Protein AF-A0A0R1M9R0-F1 (afdb_monomer)

pLDDT: mean 87.53, std 14.8, range [43.34, 98.06]

Radius of gyration: 14.87 Å; Cα contacts (8 Å, |Δi|>4): 8; chains: 1; bounding box: 31×34×34 Å

Sequence (54 aa):
MTAGKKEMQSVTIRIPKDLYAEYKKALLAQGKIVTYDVRNYMAEVVKNQAKGQK

Solvent-accessible surface area (backbone atoms only — not comparable to full-atom values): 3550 Å² total; per-residue (Å²): 131,82,78,70,80,76,83,79,83,88,82,90,82,91,70,61,67,66,62,52,54,51,51,51,52,57,32,49,79,68,78,47,55,72,71,57,54,56,50,49,51,54,50,48,54,54,51,52,54,63,63,69,73,110

Secondary structure (DSSP, 8-state):
------PPPP------HHHHHHHHHHHHHTT--HHHHHHHHHHHHHHHHHHHT-

Mean predicted aligned error: 6.48 Å

Foldseek 3Di:
DPPPPPDDDDDDDDDPPVVVVVVQVVQVVVVHDPVVVVVVVVVVVVVVVVVVVD

Organism: NCBI:txid1423731

Structure (mmCIF, N/CA/C/O backbone):
data_AF-A0A0R1M9R0-F1
#
_entry.id   AF-A0A0R1M9R0-F1
#
loop_
_atom_site.group_PDB
_atom_site.id
_atom_site.type_symbol
_atom_site.label_atom_id
_atom_site.label_alt_id
_atom_site.label_comp_id
_atom_site.label_asym_id
_atom_site.label_entity_id
_atom_site.label_seq_id
_atom_site.pdbx_PDB_ins_code
_atom_site.Cartn_x
_atom_site.Cartn_y
_atom_site.Cartn_z
_atom_site.occupancy
_atom_site.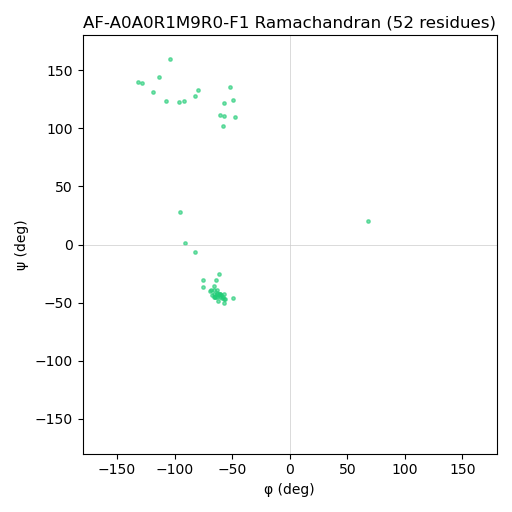B_iso_or_equiv
_atom_site.auth_seq_id
_atom_site.auth_comp_id
_atom_site.auth_asym_id
_atom_site.auth_atom_id
_atom_site.pdbx_PDB_model_num
ATOM 1 N N . MET A 1 1 ? -3.530 24.038 18.976 1.00 43.34 1 MET A N 1
ATOM 2 C CA . MET A 1 1 ? -3.465 22.571 19.147 1.00 43.34 1 MET A CA 1
ATOM 3 C C . MET A 1 1 ? -2.441 22.052 18.158 1.00 43.34 1 MET A C 1
ATOM 5 O O . MET A 1 1 ? -2.733 21.975 16.972 1.00 43.34 1 MET A O 1
ATOM 9 N N . THR A 1 2 ? -1.205 21.831 18.601 1.00 45.22 2 THR A N 1
ATOM 10 C CA . THR A 1 2 ? -0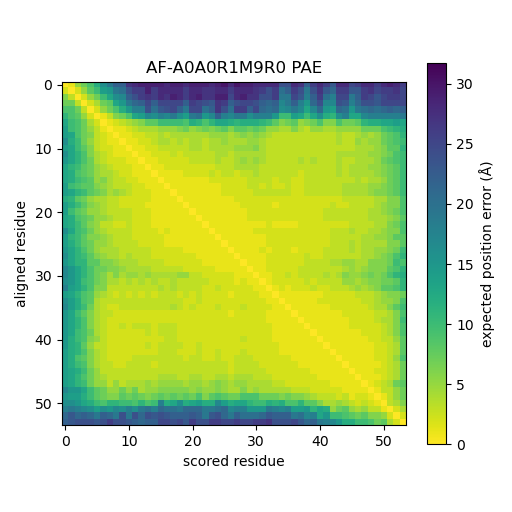.175 21.202 17.772 1.00 45.22 2 THR A CA 1
ATOM 11 C C . THR A 1 2 ? -0.683 19.811 17.414 1.00 45.22 2 THR A C 1
ATOM 13 O O . THR A 1 2 ? -0.874 18.977 18.294 1.00 45.22 2 THR A O 1
ATOM 16 N N . ALA A 1 3 ? -1.000 19.582 16.139 1.00 55.47 3 ALA A N 1
ATOM 17 C CA . ALA A 1 3 ? -1.304 18.248 15.653 1.00 55.47 3 ALA A CA 1
ATOM 18 C C . ALA A 1 3 ? -0.074 17.389 15.961 1.00 55.47 3 ALA A C 1
ATOM 20 O O . ALA A 1 3 ? 0.960 17.544 15.309 1.00 55.47 3 ALA A O 1
ATOM 21 N N . GLY A 1 4 ? -0.151 16.571 17.016 1.00 54.06 4 GLY A N 1
ATOM 22 C CA . GLY A 1 4 ? 0.906 15.631 17.360 1.00 54.06 4 GLY A CA 1
ATOM 23 C C . GLY A 1 4 ? 1.261 14.880 16.088 1.00 54.06 4 GLY A C 1
ATOM 24 O O . GLY A 1 4 ? 0.360 14.376 15.410 1.00 54.06 4 GLY A O 1
ATOM 25 N N . LYS A 1 5 ? 2.543 14.906 15.698 1.00 60.44 5 LYS A N 1
ATOM 26 C CA . LYS A 1 5 ? 3.039 14.117 14.568 1.00 60.44 5 LYS A CA 1
ATOM 27 C C . LYS A 1 5 ? 2.489 12.711 14.769 1.00 60.44 5 LYS A C 1
ATOM 29 O O . LYS A 1 5 ? 2.876 12.060 15.730 1.00 60.44 5 LYS A O 1
ATOM 34 N N . LYS A 1 6 ? 1.543 12.283 13.926 1.00 73.00 6 LYS A N 1
ATOM 35 C CA . LYS A 1 6 ? 1.044 10.909 13.978 1.00 73.00 6 LYS A CA 1
ATOM 36 C C . LYS A 1 6 ? 2.267 10.024 13.797 1.00 73.00 6 LYS A C 1
ATOM 38 O O . LYS A 1 6 ? 2.875 10.065 12.726 1.00 73.00 6 LYS A O 1
ATOM 43 N N . GLU A 1 7 ? 2.660 9.319 14.849 1.00 84.50 7 GLU A N 1
ATOM 44 C CA . GLU A 1 7 ? 3.775 8.387 14.781 1.00 84.50 7 GLU A CA 1
ATOM 45 C C . GLU A 1 7 ? 3.462 7.365 13.688 1.00 84.50 7 GLU A C 1
ATOM 47 O O . GLU A 1 7 ? 2.396 6.746 13.670 1.00 84.50 7 GLU A O 1
ATOM 52 N N . MET A 1 8 ? 4.351 7.281 12.699 1.00 87.12 8 MET A N 1
ATOM 53 C CA . MET A 1 8 ? 4.193 6.373 11.572 1.00 87.12 8 MET A CA 1
ATOM 54 C C . MET A 1 8 ? 4.986 5.104 11.853 1.00 87.12 8 MET A C 1
ATOM 56 O O . MET A 1 8 ? 6.200 5.157 12.032 1.00 87.12 8 MET A O 1
ATOM 60 N N . GLN A 1 9 ? 4.306 3.961 11.832 1.00 89.81 9 GLN A N 1
ATOM 61 C CA . GLN A 1 9 ? 4.952 2.657 11.903 1.00 89.81 9 GLN A CA 1
ATOM 62 C C . GLN A 1 9 ? 5.453 2.244 10.514 1.00 89.81 9 GLN A C 1
ATOM 64 O O . GLN A 1 9 ? 4.683 2.220 9.551 1.00 89.81 9 GLN A O 1
ATOM 69 N N . SER A 1 10 ? 6.732 1.875 10.414 1.00 91.75 10 SER A N 1
ATOM 70 C CA . SER A 1 10 ? 7.266 1.224 9.212 1.00 91.75 10 SER A CA 1
ATOM 71 C C . SER A 1 10 ? 6.903 -0.259 9.223 1.00 91.75 10 SER A C 1
ATOM 73 O O . SER A 1 10 ? 7.079 -0.940 10.235 1.00 91.75 10 SER A O 1
ATOM 75 N N . VAL A 1 11 ? 6.396 -0.761 8.097 1.00 90.19 11 VAL A N 1
ATOM 76 C CA . VAL A 1 11 ? 6.023 -2.170 7.918 1.00 90.19 11 VAL A CA 1
ATOM 77 C C . VAL A 1 11 ? 6.676 -2.723 6.656 1.00 90.19 11 VAL A C 1
ATOM 79 O O . VAL A 1 11 ? 6.718 -2.051 5.627 1.00 90.19 11 VAL A O 1
ATOM 82 N N . THR A 1 12 ? 7.165 -3.959 6.731 1.00 93.88 12 THR A N 1
ATOM 83 C CA . THR A 1 12 ? 7.727 -4.685 5.585 1.00 93.88 12 THR A CA 1
ATOM 84 C C . THR A 1 12 ? 6.753 -5.781 5.180 1.00 93.88 12 THR A C 1
ATOM 86 O O . THR A 1 12 ? 6.406 -6.628 5.999 1.00 93.88 12 THR A O 1
ATOM 89 N N . ILE A 1 13 ? 6.322 -5.784 3.918 1.00 91.44 13 ILE A N 1
ATOM 90 C CA . ILE A 1 13 ? 5.352 -6.750 3.386 1.00 91.44 13 ILE A CA 1
ATOM 91 C C . ILE A 1 13 ? 6.021 -7.536 2.260 1.00 91.44 13 ILE A C 1
ATOM 93 O O . ILE A 1 13 ? 6.637 -6.950 1.369 1.00 91.44 13 ILE A O 1
ATOM 97 N N . ARG A 1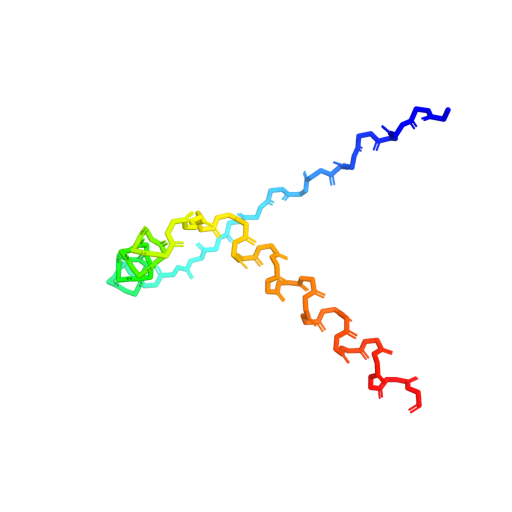 14 ? 5.905 -8.866 2.291 1.00 95.38 14 ARG A N 1
ATOM 98 C CA . ARG A 1 14 ? 6.345 -9.734 1.191 1.00 95.38 14 ARG A CA 1
ATOM 99 C C . ARG A 1 14 ? 5.175 -9.956 0.240 1.00 95.38 14 ARG A C 1
ATOM 101 O O . ARG A 1 14 ? 4.127 -10.425 0.666 1.00 95.38 14 ARG A O 1
ATOM 108 N N . ILE A 1 15 ? 5.364 -9.615 -1.031 1.00 94.44 15 ILE A N 1
ATOM 109 C CA . ILE A 1 15 ? 4.346 -9.711 -2.084 1.00 94.44 15 ILE A CA 1
ATOM 110 C C . ILE A 1 15 ? 4.992 -10.399 -3.293 1.00 94.44 15 ILE A C 1
ATOM 112 O O . ILE A 1 15 ? 6.152 -10.097 -3.593 1.00 94.44 15 ILE A O 1
ATOM 116 N N . PRO A 1 16 ? 4.287 -11.304 -3.996 1.00 98.06 16 PRO A N 1
ATOM 117 C CA . PRO A 1 16 ? 4.761 -11.842 -5.265 1.00 98.06 16 PRO A CA 1
ATOM 118 C C . PRO A 1 16 ? 5.146 -10.723 -6.238 1.00 98.06 16 PRO A C 1
ATOM 120 O O . PRO A 1 16 ? 4.429 -9.730 -6.382 1.00 98.06 16 PRO A O 1
ATOM 123 N N . LYS A 1 17 ? 6.295 -10.880 -6.902 1.00 97.31 17 LYS A N 1
ATOM 124 C CA . LYS A 1 17 ? 6.890 -9.827 -7.736 1.00 97.31 17 LYS A CA 1
ATOM 125 C C . LYS A 1 17 ? 5.954 -9.385 -8.862 1.00 97.31 17 LYS A C 1
ATOM 127 O O . LYS A 1 17 ? 5.773 -8.184 -9.058 1.00 97.31 17 LYS A O 1
ATOM 132 N N . ASP A 1 18 ? 5.353 -10.347 -9.552 1.00 97.94 18 ASP A N 1
ATOM 133 C CA . ASP A 1 18 ? 4.491 -10.079 -10.705 1.00 97.94 18 ASP A CA 1
ATOM 134 C C . ASP A 1 18 ? 3.206 -9.370 -10.273 1.00 97.94 18 ASP A C 1
ATOM 136 O O . ASP A 1 18 ? 2.867 -8.321 -10.820 1.00 97.94 18 ASP A O 1
ATOM 140 N N . LEU A 1 19 ? 2.597 -9.834 -9.175 1.00 97.25 19 LEU A N 1
ATOM 141 C CA . LEU A 1 19 ? 1.427 -9.193 -8.576 1.00 97.25 19 LEU A CA 1
ATOM 142 C C . LEU A 1 19 ? 1.698 -7.724 -8.225 1.00 97.25 19 LEU A C 1
ATOM 144 O O . LEU A 1 19 ? 0.898 -6.847 -8.545 1.00 97.25 19 LEU A O 1
ATOM 148 N N . TYR A 1 20 ? 2.835 -7.430 -7.586 1.00 96.75 20 TYR A N 1
ATOM 149 C CA . TYR A 1 20 ? 3.175 -6.052 -7.230 1.00 96.75 20 TYR A CA 1
ATOM 150 C C . TYR A 1 20 ? 3.419 -5.172 -8.465 1.00 96.75 20 TYR A C 1
ATOM 152 O O . TYR A 1 20 ? 3.053 -3.993 -8.472 1.00 96.75 20 TYR A O 1
ATOM 160 N N . ALA A 1 21 ? 4.015 -5.730 -9.522 1.00 97.06 21 ALA A N 1
ATOM 161 C CA . ALA A 1 21 ? 4.250 -5.012 -10.769 1.00 97.06 21 ALA A CA 1
ATOM 162 C C . ALA A 1 21 ? 2.936 -4.644 -11.475 1.00 97.06 21 ALA A C 1
ATOM 164 O O . ALA A 1 21 ? 2.775 -3.499 -11.907 1.00 97.06 21 ALA A O 1
ATOM 165 N N . GLU A 1 22 ? 1.990 -5.579 -11.561 1.00 97.75 22 GLU A N 1
ATOM 166 C CA . GLU A 1 22 ? 0.661 -5.336 -12.134 1.00 97.75 22 GLU A CA 1
ATOM 167 C C . GLU A 1 22 ? -0.142 -4.341 -11.297 1.00 97.75 22 GLU A C 1
ATOM 169 O O . GLU A 1 22 ? -0.671 -3.364 -11.830 1.00 97.75 22 GLU A O 1
ATOM 174 N N . TYR A 1 23 ? -0.139 -4.512 -9.976 1.00 96.69 23 TYR A N 1
ATOM 175 C CA . TYR A 1 23 ? -0.796 -3.599 -9.044 1.00 96.69 23 TYR A CA 1
ATOM 176 C C . TYR A 1 23 ? -0.272 -2.162 -9.174 1.00 96.69 23 TYR A C 1
ATOM 178 O O . TYR A 1 23 ? -1.054 -1.215 -9.280 1.00 96.69 23 TYR A O 1
ATOM 186 N N . LYS A 1 24 ? 1.052 -1.978 -9.264 1.00 95.88 24 LYS A N 1
ATOM 187 C CA . LYS A 1 24 ? 1.655 -0.654 -9.475 1.00 95.88 24 LYS A CA 1
ATOM 188 C C . LYS A 1 24 ? 1.203 -0.020 -10.795 1.00 95.88 24 LYS A C 1
ATOM 190 O O . LYS A 1 24 ? 0.914 1.176 -10.813 1.00 95.88 24 LYS A O 1
ATOM 195 N N . LYS A 1 25 ? 1.138 -0.790 -11.887 1.00 96.81 25 LYS A N 1
ATOM 196 C CA . LYS A 1 25 ? 0.652 -0.296 -13.191 1.00 96.81 25 LYS A CA 1
ATOM 197 C C . LYS A 1 25 ? -0.817 0.122 -13.116 1.00 96.81 25 LYS A C 1
ATOM 199 O O . LYS A 1 25 ? -1.161 1.201 -13.591 1.00 96.81 25 LYS A O 1
ATOM 204 N N . ALA A 1 26 ? -1.657 -0.694 -12.480 1.00 97.06 26 ALA A N 1
ATOM 205 C CA . ALA A 1 26 ? -3.079 -0.412 -12.314 1.00 97.06 26 ALA A CA 1
ATOM 206 C C . ALA A 1 26 ? -3.328 0.870 -11.503 1.00 97.06 26 ALA A C 1
ATOM 208 O O . ALA A 1 26 ? -4.168 1.684 -11.883 1.00 97.06 26 ALA A O 1
ATOM 209 N N . LEU A 1 27 ? -2.576 1.088 -10.418 1.00 96.19 27 LEU A N 1
ATOM 210 C CA . LEU A 1 27 ? -2.686 2.313 -9.620 1.00 96.19 27 LEU A CA 1
ATOM 211 C C . LEU A 1 27 ? -2.177 3.550 -10.360 1.00 96.19 27 LEU A C 1
ATOM 213 O O . LEU A 1 27 ? -2.802 4.606 -10.272 1.00 96.19 27 LEU A O 1
ATOM 217 N N . LEU A 1 28 ? -1.088 3.417 -11.122 1.00 94.56 28 LEU A N 1
ATOM 218 C CA . LEU A 1 28 ? -0.561 4.513 -11.932 1.00 94.56 28 LEU A CA 1
ATOM 219 C C . LEU A 1 28 ? -1.589 4.987 -12.966 1.00 94.56 28 LEU A C 1
ATOM 221 O O . LEU A 1 28 ? -1.791 6.189 -13.111 1.00 94.56 28 LEU A O 1
ATOM 225 N N . ALA A 1 29 ? -2.284 4.056 -13.626 1.00 96.06 29 ALA A N 1
ATOM 226 C CA . ALA A 1 29 ? -3.358 4.376 -14.569 1.00 96.06 29 ALA A CA 1
ATOM 227 C C . ALA A 1 29 ? -4.530 5.135 -13.912 1.00 96.06 29 ALA A C 1
ATOM 229 O O . ALA A 1 29 ? -5.227 5.892 -14.579 1.00 96.06 29 ALA A O 1
ATOM 230 N N . GLN A 1 30 ? -4.723 4.969 -12.601 1.00 94.12 30 GLN A N 1
ATOM 231 C CA . GLN A 1 30 ? -5.728 5.681 -11.803 1.00 94.12 30 GLN A CA 1
A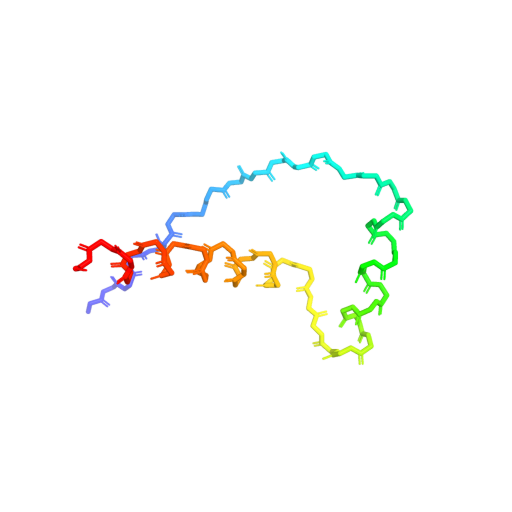TOM 232 C C . GLN A 1 30 ? -5.199 6.986 -11.177 1.00 94.12 30 GLN A C 1
ATOM 234 O O . GLN A 1 30 ? -5.922 7.625 -10.415 1.00 94.12 30 GLN A O 1
ATOM 239 N N . GLY A 1 31 ? -3.938 7.366 -11.425 1.00 93.75 31 GLY A N 1
ATOM 240 C CA . GLY A 1 31 ? -3.298 8.525 -10.789 1.00 93.75 31 GLY A CA 1
ATOM 241 C C . GLY A 1 31 ? -3.042 8.355 -9.285 1.00 93.75 31 GLY A C 1
ATOM 242 O O . GLY A 1 31 ? -2.896 9.342 -8.565 1.00 93.75 31 GLY A O 1
ATOM 243 N N . LYS A 1 32 ? -3.009 7.114 -8.787 1.00 94.06 32 LYS A N 1
ATOM 244 C CA . LYS A 1 32 ? -2.822 6.778 -7.368 1.00 94.06 32 LYS A CA 1
ATOM 245 C C . LYS A 1 32 ? -1.410 6.267 -7.099 1.00 94.06 32 LYS A C 1
ATOM 247 O O . LYS A 1 32 ? -0.728 5.756 -7.985 1.00 94.06 32 LYS A O 1
ATOM 252 N N . ILE A 1 33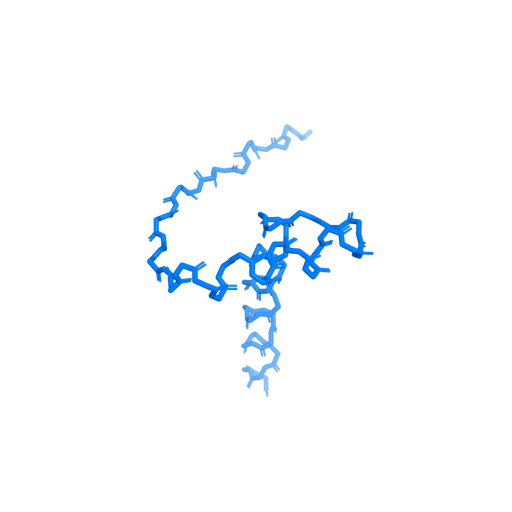 ? -0.994 6.338 -5.834 1.00 93.00 33 ILE A N 1
ATOM 253 C CA . ILE A 1 33 ? 0.251 5.722 -5.362 1.00 93.00 33 ILE A CA 1
ATOM 254 C C . ILE A 1 33 ? -0.034 4.582 -4.383 1.00 93.00 33 ILE A C 1
ATOM 256 O O . ILE A 1 33 ? -0.939 4.658 -3.553 1.00 93.00 33 ILE A O 1
ATOM 260 N N . VAL A 1 34 ? 0.805 3.548 -4.463 1.00 92.62 34 VAL A N 1
ATOM 261 C CA . VAL A 1 34 ? 0.738 2.304 -3.676 1.00 92.62 34 VAL A CA 1
ATOM 262 C C . VAL A 1 34 ? 0.569 2.570 -2.178 1.00 92.62 34 VAL A C 1
ATOM 264 O O . VAL A 1 34 ? -0.271 1.965 -1.522 1.00 92.62 34 VAL A O 1
ATOM 267 N N . THR A 1 35 ? 1.349 3.495 -1.621 1.00 91.81 35 THR A N 1
ATOM 268 C CA . THR A 1 35 ? 1.365 3.777 -0.180 1.00 91.81 35 THR A CA 1
ATOM 269 C C . THR A 1 35 ? 0.038 4.311 0.351 1.00 91.81 35 THR A C 1
ATOM 271 O O . THR A 1 35 ? -0.355 3.933 1.456 1.00 91.81 35 THR A O 1
ATOM 274 N N . TYR A 1 36 ? -0.662 5.170 -0.397 1.00 92.69 36 TYR A N 1
ATOM 275 C CA . TYR A 1 36 ? -1.980 5.653 0.028 1.00 92.69 36 TYR A CA 1
ATOM 276 C C . TYR A 1 36 ? -3.054 4.595 -0.164 1.00 92.69 36 TYR A C 1
ATOM 278 O O . TYR A 1 36 ? -3.921 4.484 0.693 1.00 92.69 36 TYR A O 1
ATOM 286 N N . ASP A 1 37 ? -2.978 3.799 -1.229 1.00 94.81 37 ASP A N 1
ATOM 287 C CA . ASP A 1 37 ? -3.955 2.739 -1.479 1.00 94.81 37 ASP A CA 1
ATOM 288 C C . ASP A 1 37 ? -3.931 1.685 -0.360 1.00 94.81 37 ASP A C 1
ATOM 290 O O . ASP A 1 37 ? -4.951 1.433 0.279 1.00 94.81 37 ASP A O 1
ATOM 294 N N . VAL A 1 38 ? -2.738 1.197 0.003 1.00 93.81 38 VAL A N 1
ATOM 295 C CA . VAL A 1 38 ? -2.553 0.264 1.129 1.00 93.81 38 VAL A CA 1
ATOM 296 C C . VAL A 1 38 ? -3.028 0.876 2.450 1.00 93.81 38 VAL A C 1
ATOM 298 O O . VAL A 1 38 ? -3.717 0.218 3.230 1.00 93.81 38 VAL A O 1
ATOM 301 N N . ARG A 1 39 ? -2.700 2.148 2.714 1.00 92.75 39 ARG A N 1
ATOM 302 C CA . ARG A 1 39 ? -3.141 2.845 3.933 1.00 92.75 39 ARG A CA 1
ATOM 303 C C . ARG A 1 39 ? -4.662 2.987 3.992 1.00 92.75 39 ARG A C 1
ATOM 305 O O . ARG A 1 39 ? -5.243 2.809 5.062 1.00 92.75 39 ARG A O 1
ATOM 312 N N . ASN A 1 40 ? -5.292 3.325 2.872 1.00 94.50 40 ASN A N 1
ATOM 313 C CA . ASN A 1 40 ? -6.738 3.486 2.780 1.00 94.50 40 ASN A CA 1
ATOM 314 C C . ASN A 1 40 ? -7.435 2.151 3.016 1.00 94.50 40 ASN A C 1
ATOM 316 O O . ASN A 1 40 ? -8.329 2.091 3.853 1.00 94.50 40 ASN A O 1
ATOM 320 N N . TYR A 1 41 ? -6.948 1.078 2.390 1.00 94.50 41 TYR A N 1
ATOM 321 C CA . TYR A 1 41 ? -7.462 -0.266 2.623 1.00 94.50 41 TYR A CA 1
ATOM 322 C C . TYR A 1 41 ? -7.380 -0.661 4.105 1.00 94.50 41 TYR A C 1
ATOM 324 O O . TYR A 1 41 ? -8.372 -1.096 4.686 1.00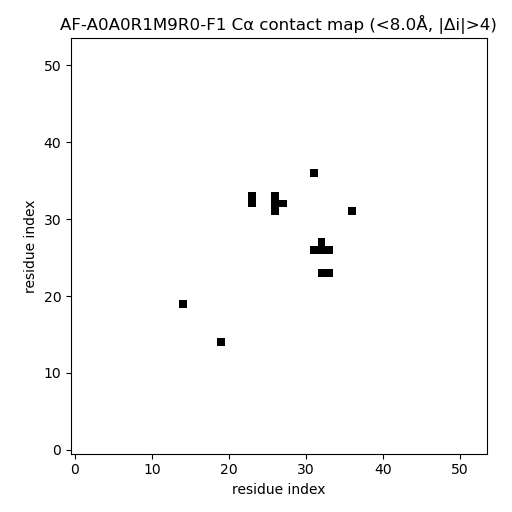 94.50 41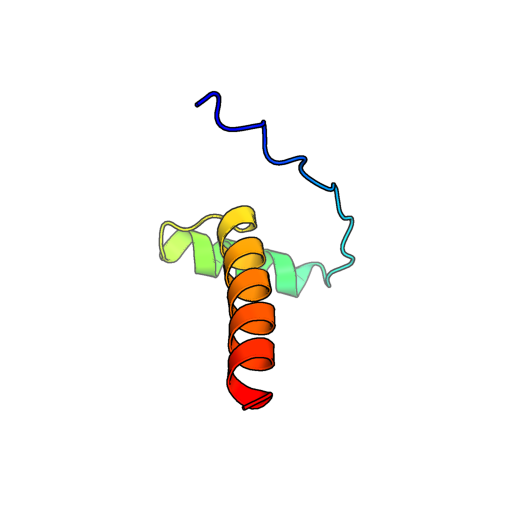 TYR A O 1
ATOM 332 N N . MET A 1 42 ? -6.236 -0.434 4.765 1.00 94.44 42 MET A N 1
ATOM 333 C CA . MET A 1 42 ? -6.098 -0.679 6.209 1.00 94.44 42 MET A CA 1
ATOM 334 C C . MET A 1 42 ? -7.126 0.115 7.030 1.00 94.44 42 MET A C 1
ATOM 336 O O . MET A 1 42 ? -7.731 -0.426 7.956 1.00 94.44 42 MET 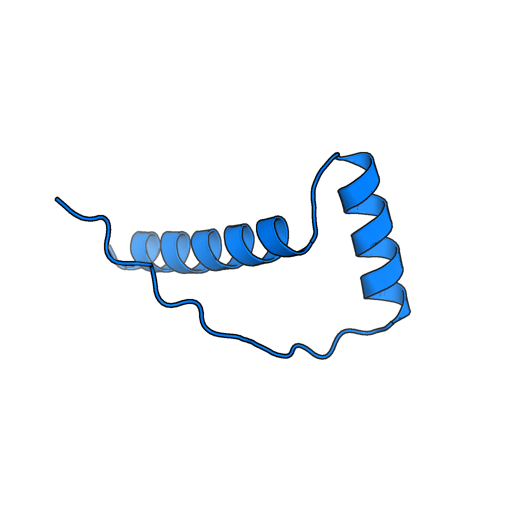A O 1
ATOM 340 N N . ALA A 1 43 ? -7.355 1.385 6.687 1.00 94.44 43 ALA A N 1
ATOM 341 C CA . ALA A 1 43 ? -8.350 2.214 7.361 1.00 94.44 43 ALA A CA 1
ATOM 342 C C . ALA A 1 43 ? -9.783 1.705 7.134 1.00 94.44 43 ALA A C 1
ATOM 344 O O . ALA A 1 43 ? -10.592 1.718 8.063 1.00 94.44 43 ALA A O 1
ATOM 345 N N . GLU A 1 44 ? -10.102 1.234 5.927 1.00 95.69 44 GLU A N 1
ATOM 346 C CA . GLU A 1 44 ? -11.401 0.642 5.604 1.00 95.69 44 GLU A CA 1
ATOM 347 C C . GLU A 1 44 ? -11.644 -0.660 6.365 1.00 95.69 44 GLU A C 1
ATOM 349 O O . GLU A 1 44 ? -12.726 -0.824 6.928 1.00 95.69 44 GLU A O 1
ATOM 354 N N . VAL A 1 45 ? -10.643 -1.540 6.472 1.00 95.62 45 VAL A N 1
ATOM 355 C CA . VAL A 1 45 ? -10.738 -2.771 7.275 1.00 95.62 45 VAL A CA 1
ATOM 356 C C . VAL A 1 45 ? -11.078 -2.441 8.731 1.00 95.62 45 VAL A C 1
ATOM 358 O O . VAL A 1 45 ? -12.053 -2.970 9.265 1.00 95.62 45 VAL A O 1
ATOM 361 N N . VAL A 1 46 ? -10.348 -1.507 9.353 1.00 95.06 46 VAL A N 1
ATOM 362 C CA . VAL A 1 46 ? -10.604 -1.078 10.743 1.00 95.06 46 VAL A CA 1
ATOM 363 C C . VAL A 1 46 ? -11.998 -0.4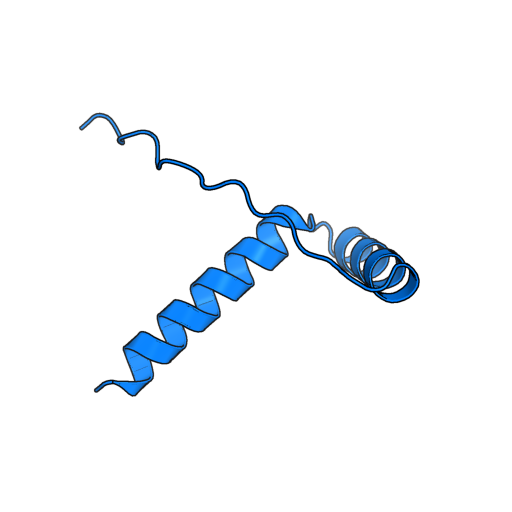61 10.887 1.00 95.06 46 VAL A C 1
ATOM 365 O O . VAL A 1 46 ? -12.732 -0.773 11.826 1.00 95.06 46 VAL A O 1
ATOM 368 N N . LYS A 1 47 ? -12.399 0.397 9.943 1.00 94.31 47 LYS A N 1
ATOM 369 C CA . LYS A 1 47 ? -13.718 1.045 9.949 1.00 94.31 47 LYS A CA 1
ATOM 370 C C . LYS A 1 47 ? -14.852 0.030 9.825 1.00 94.31 47 LYS A C 1
ATOM 372 O O . LYS A 1 47 ? -15.867 0.170 10.506 1.00 94.31 47 LYS A O 1
ATOM 377 N N . ASN A 1 48 ? -14.702 -0.966 8.959 1.00 93.12 48 ASN A N 1
ATOM 378 C CA . ASN A 1 48 ? -15.714 -1.992 8.732 1.00 93.12 48 ASN A CA 1
ATOM 379 C C . ASN A 1 48 ? -15.843 -2.918 9.943 1.00 93.12 48 ASN A C 1
ATOM 381 O O . ASN A 1 48 ? -16.963 -3.210 10.358 1.00 93.12 48 ASN A O 1
ATOM 385 N N . GLN A 1 49 ? -14.725 -3.281 10.578 1.00 92.12 49 GLN A N 1
ATOM 386 C CA . GLN A 1 49 ? -14.742 -4.023 11.837 1.00 92.12 49 GLN A CA 1
ATOM 387 C C . GLN A 1 49 ? -15.468 -3.247 12.946 1.00 92.12 49 GLN A C 1
ATOM 389 O O . GLN A 1 49 ? -16.325 -3.807 13.624 1.00 92.12 49 GLN A O 1
ATOM 394 N N . ALA A 1 50 ? -15.191 -1.949 13.095 1.00 86.69 50 ALA A N 1
ATOM 395 C CA . ALA A 1 50 ? -15.850 -1.111 14.099 1.00 86.69 50 ALA A CA 1
ATOM 396 C C . ALA A 1 50 ? -17.364 -0.954 13.861 1.00 86.69 50 ALA A C 1
ATOM 398 O O . ALA A 1 50 ? -18.131 -0.806 14.809 1.00 86.69 50 ALA A O 1
ATOM 399 N N . LYS A 1 51 ? -17.811 -0.985 12.599 1.00 80.44 51 LYS A N 1
ATOM 400 C CA . LYS A 1 51 ? -19.238 -0.921 12.246 1.00 80.44 51 LYS A CA 1
ATOM 401 C C . LYS A 1 51 ? -19.991 -2.226 12.510 1.00 80.44 51 LYS A C 1
ATOM 403 O O . LYS A 1 51 ? -21.181 -2.157 12.786 1.00 80.44 51 LYS A O 1
ATOM 408 N N . GLY A 1 52 ? -19.323 -3.376 12.409 1.00 69.62 52 GLY A N 1
ATOM 409 C CA . GLY A 1 52 ? -19.914 -4.698 12.657 1.00 69.62 52 GLY A CA 1
ATOM 410 C C . GLY A 1 52 ? -19.972 -5.110 14.132 1.00 69.62 52 GLY A C 1
ATOM 411 O O . GLY A 1 52 ? -20.545 -6.146 14.439 1.00 69.62 52 GLY A O 1
ATOM 412 N N . GLN A 1 53 ? -19.386 -4.322 15.040 1.00 58.97 53 GLN A N 1
ATOM 413 C CA . GLN A 1 53 ? -19.461 -4.522 16.496 1.00 58.97 53 GLN A CA 1
ATOM 414 C C . GLN A 1 53 ? -20.579 -3.690 17.159 1.00 58.97 53 GLN A C 1
ATOM 416 O O . GLN A 1 53 ? -20.460 -3.316 18.325 1.00 58.97 53 GLN A O 1
ATOM 421 N N . LYS A 1 54 ? -21.651 -3.373 16.424 1.00 48.00 54 LYS A N 1
ATOM 422 C CA . LYS A 1 54 ? -22.871 -2.764 16.969 1.00 48.00 54 LYS A CA 1
ATOM 423 C C . LYS A 1 54 ? -24.035 -3.735 16.924 1.00 48.00 54 LYS A C 1
ATOM 425 O O . LYS A 1 54 ? -24.177 -4.399 15.876 1.00 48.00 54 LYS A O 1
#